Protein AF-G5J6F7-F1 (afdb_monomer_lite)

Foldseek 3Di:
DDDDDDDDPDDDPDPPPPPPDPPPPPPPDWQDDPPDDDDWDDDPPDDPPPDRDDDGGDDPVRDDDDDDDDDDDDDDDDDPPPD

Organism: NCBI:txid423471

Radius of gyration: 29.06 Å; chains: 1; bou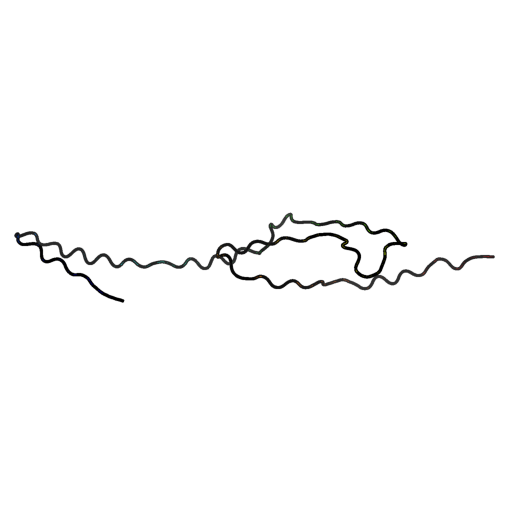nding box: 65×33×80 Å

Sequence (83 aa):
MSLQLKESTEDSSDYLIGWSTEVTKSIEEPPFDNSYKAYFQVSEDDSLNHLVGTIEGYHPNNKPLTYYLIGDFLEYSAPEDVR

pLDDT: mean 71.63, std 18.56, range [36.94, 96.56]

Secondary structure (DSSP, 8-state):
----PPP--S--------------------SS-TT--------TTPPTT----------TT----------------PPP---

Structure (mmCIF, N/CA/C/O backbone):
data_AF-G5J6F7-F1
#
_entry.id   AF-G5J6F7-F1
#
loop_
_atom_site.group_PDB
_atom_site.id
_atom_site.type_symbol
_atom_site.label_atom_id
_atom_site.label_alt_id
_atom_site.label_comp_id
_atom_site.label_asym_id
_atom_site.label_entity_id
_atom_site.label_seq_id
_atom_site.pdbx_PDB_ins_code
_atom_site.Cartn_x
_atom_site.Cartn_y
_atom_site.Cartn_z
_atom_site.occupancy
_atom_site.B_iso_or_equiv
_atom_site.auth_seq_id
_atom_site.auth_comp_id
_atom_site.auth_asym_id
_atom_site.auth_atom_id
_atom_site.pdbx_PDB_model_num
ATOM 1 N N . MET A 1 1 ? -35.259 -6.955 19.481 1.00 40.19 1 MET A N 1
ATOM 2 C CA . MET A 1 1 ? -34.870 -6.570 20.854 1.00 40.19 1 MET A CA 1
ATOM 3 C C . MET A 1 1 ? -35.872 -7.212 21.788 1.00 40.19 1 MET A C 1
ATOM 5 O O . MET A 1 1 ? -37.058 -6.966 21.620 1.00 40.19 1 MET A O 1
ATOM 9 N N . SER A 1 2 ? -35.437 -8.085 22.685 1.00 38.56 2 SER A N 1
ATOM 10 C CA . SER A 1 2 ? -36.336 -8.775 23.614 1.00 38.56 2 SER A CA 1
ATOM 11 C C . SER A 1 2 ? -35.756 -8.686 25.015 1.00 38.56 2 SER A C 1
ATOM 13 O O . SER A 1 2 ? -34.626 -9.115 25.233 1.00 38.56 2 SER A O 1
ATOM 15 N N . LEU A 1 3 ? -36.534 -8.122 25.939 1.00 36.94 3 LEU A N 1
ATOM 16 C CA . LEU A 1 3 ? -36.265 -8.217 27.368 1.00 36.94 3 LEU A CA 1
ATOM 17 C C . LEU A 1 3 ? -36.695 -9.604 27.844 1.00 36.94 3 LEU A C 1
ATOM 19 O O . LEU A 1 3 ? -37.830 -10.012 27.599 1.00 36.94 3 LEU A O 1
ATOM 23 N N . GLN A 1 4 ? -35.816 -10.302 28.558 1.00 50.22 4 GLN A N 1
ATOM 24 C CA . GLN A 1 4 ? -36.240 -11.379 29.443 1.00 50.22 4 GLN A CA 1
ATOM 25 C C . GLN A 1 4 ? -36.148 -10.888 30.881 1.00 50.22 4 GLN A C 1
ATOM 27 O O . GLN A 1 4 ? -35.074 -10.534 31.358 1.00 50.22 4 GLN A O 1
ATOM 32 N N . LEU A 1 5 ? -37.297 -10.861 31.550 1.00 48.41 5 LEU A N 1
ATOM 33 C CA . LEU A 1 5 ? -37.396 -10.664 32.987 1.00 48.41 5 LEU A CA 1
ATOM 34 C C . LEU A 1 5 ? -37.539 -12.050 33.610 1.00 48.41 5 LEU A C 1
ATOM 36 O O . LEU A 1 5 ? -38.458 -12.790 33.258 1.00 48.41 5 LEU A O 1
ATOM 40 N N . LYS A 1 6 ? -36.624 -12.412 34.507 1.00 49.19 6 LYS A N 1
ATOM 41 C CA . LYS A 1 6 ? -36.808 -13.569 35.378 1.00 49.19 6 LYS A CA 1
ATOM 42 C C . LYS A 1 6 ? -37.248 -13.049 36.737 1.00 49.19 6 LYS A C 1
ATOM 44 O O . LYS A 1 6 ? -36.524 -12.288 37.368 1.00 49.19 6 LYS A O 1
ATOM 49 N N . GLU A 1 7 ? -38.454 -13.420 37.139 1.00 42.62 7 GLU A N 1
ATOM 50 C CA . GLU A 1 7 ? -38.985 -13.119 38.463 1.00 42.62 7 GLU A CA 1
ATOM 51 C C . GLU A 1 7 ? -38.237 -13.980 39.494 1.00 42.62 7 GLU A C 1
ATOM 53 O O . GLU A 1 7 ? -38.095 -15.191 39.304 1.00 42.62 7 GLU A O 1
ATOM 58 N N . SER A 1 8 ? -37.701 -13.353 40.543 1.00 46.41 8 SER A N 1
ATOM 59 C CA . SER A 1 8 ? -37.073 -14.046 41.670 1.00 46.41 8 SER A CA 1
ATOM 60 C C . SER A 1 8 ? -38.037 -14.003 42.843 1.00 46.41 8 SER A C 1
ATOM 62 O O . SER A 1 8 ? -38.316 -12.936 43.385 1.00 46.41 8 SER A O 1
ATOM 64 N N . THR A 1 9 ? -38.561 -15.160 43.232 1.00 50.62 9 THR A N 1
ATOM 65 C CA . THR A 1 9 ? -39.310 -15.310 44.477 1.00 50.62 9 THR A CA 1
ATOM 66 C C . THR A 1 9 ? -38.318 -15.381 45.626 1.00 50.62 9 THR A C 1
ATOM 68 O O . THR A 1 9 ? -37.864 -16.469 45.948 1.00 50.62 9 THR A O 1
ATOM 71 N N . GLU A 1 10 ? -37.938 -14.236 46.183 1.00 48.97 10 GLU A N 1
ATOM 72 C CA . GLU A 1 10 ? -37.723 -14.041 47.623 1.00 48.97 10 GLU A CA 1
ATOM 73 C C . GLU A 1 10 ? -37.236 -12.617 47.894 1.00 48.97 10 GLU A C 1
ATOM 75 O O . GLU A 1 10 ? -36.495 -12.019 47.117 1.00 48.97 10 GLU A O 1
ATOM 80 N N . ASP A 1 11 ? -37.746 -12.096 49.002 1.00 53.00 11 ASP A N 1
ATOM 81 C CA . ASP A 1 11 ? -37.602 -10.770 49.592 1.00 53.00 11 ASP A CA 1
ATOM 82 C C . ASP A 1 11 ? -36.157 -10.237 49.580 1.00 53.00 11 ASP A C 1
ATOM 84 O O . ASP A 1 11 ? -35.380 -10.395 50.521 1.00 53.00 11 ASP A O 1
ATOM 88 N N . SER A 1 12 ? -35.756 -9.623 48.473 1.00 46.75 12 SER A N 1
ATOM 89 C CA . SER A 1 12 ? -34.527 -8.844 48.387 1.00 46.75 12 SER A CA 1
ATOM 90 C C . SER A 1 12 ? -34.777 -7.674 47.456 1.00 46.75 12 SER A C 1
ATOM 92 O O . SER A 1 12 ? -34.789 -7.783 46.230 1.00 46.75 12 SER A O 1
ATOM 94 N N . SER A 1 13 ? -35.046 -6.540 48.093 1.00 51.22 13 SER A N 1
ATOM 95 C CA . SER A 1 13 ? -34.961 -5.209 47.521 1.00 51.22 13 SER A CA 1
ATOM 96 C C . SER A 1 13 ? -33.599 -5.044 46.861 1.00 51.22 13 SER A C 1
ATOM 98 O O . SER A 1 13 ? -32.639 -4.785 47.567 1.00 51.22 13 SER A O 1
ATOM 100 N N . ASP A 1 14 ? -33.524 -5.275 45.554 1.00 44.81 14 ASP A N 1
ATOM 101 C CA . ASP A 1 14 ? -32.551 -4.682 44.637 1.00 44.81 14 ASP A CA 1
ATOM 102 C C . ASP A 1 14 ? -32.910 -5.115 43.210 1.00 44.81 14 ASP A C 1
ATOM 104 O O . ASP A 1 14 ? -32.376 -6.069 42.643 1.00 44.81 14 ASP A O 1
ATOM 108 N N . TYR A 1 15 ? -33.845 -4.386 42.594 1.00 46.81 15 TYR A N 1
ATOM 109 C CA . TYR A 1 15 ? -33.958 -4.379 41.139 1.00 46.81 15 TYR A CA 1
ATOM 110 C C . TYR A 1 15 ? -32.678 -3.746 40.584 1.00 46.81 15 TYR A C 1
ATOM 112 O O . TYR A 1 15 ? -32.610 -2.533 40.384 1.00 46.81 15 TYR A O 1
ATOM 120 N N . LEU A 1 16 ? -31.646 -4.555 40.343 1.00 44.25 16 LEU A N 1
ATOM 121 C CA . LEU A 1 16 ? -30.471 -4.126 39.595 1.00 44.25 16 LEU A CA 1
ATOM 122 C C . LEU A 1 16 ? -30.873 -3.964 38.126 1.00 44.25 16 LEU A C 1
ATOM 124 O O . LEU A 1 16 ? -30.661 -4.843 37.291 1.00 44.25 16 LEU A O 1
ATOM 128 N N . ILE A 1 17 ? -31.485 -2.824 37.805 1.00 49.75 17 ILE A N 1
ATOM 129 C CA . ILE A 1 17 ? -31.627 -2.359 36.428 1.00 49.75 17 ILE A CA 1
ATOM 130 C C . ILE A 1 17 ? -30.227 -1.915 35.998 1.00 49.75 17 ILE A C 1
ATOM 132 O O . ILE A 1 17 ? -29.839 -0.758 36.128 1.00 49.75 17 ILE A O 1
ATOM 136 N N . GLY A 1 18 ? -29.419 -2.871 35.547 1.00 45.34 18 GLY A N 1
ATOM 137 C CA . GLY A 1 18 ? -28.151 -2.579 34.901 1.00 45.34 18 GLY A CA 1
ATOM 138 C C . GLY A 1 18 ? -28.427 -1.995 33.521 1.00 45.34 18 GLY A C 1
ATOM 139 O O . GLY A 1 18 ? -28.702 -2.737 32.581 1.00 45.34 18 GLY A O 1
ATOM 140 N N . TRP A 1 19 ? -28.363 -0.672 33.375 1.00 45.56 19 TRP A N 1
ATOM 141 C CA .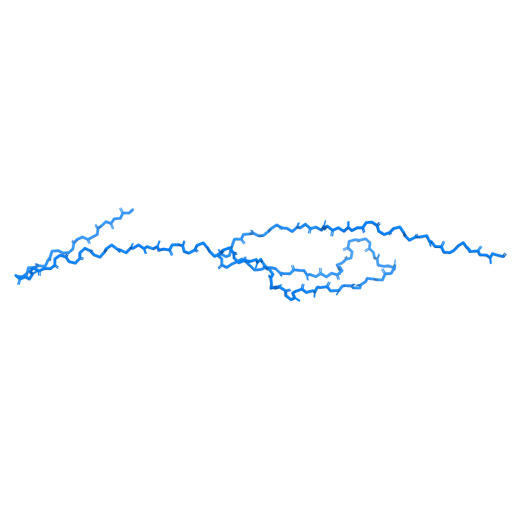 TRP A 1 19 ? -28.248 -0.063 32.051 1.00 45.56 19 TRP A CA 1
ATOM 142 C C . TRP A 1 19 ? -26.853 -0.386 31.510 1.00 45.56 19 TRP A C 1
ATOM 144 O O . TRP A 1 19 ? -25.877 0.271 31.865 1.00 45.56 19 TRP A O 1
ATOM 154 N N . SER A 1 20 ? -26.730 -1.413 30.668 1.00 51.44 20 SER A N 1
ATOM 155 C CA . SER A 1 20 ? -25.519 -1.596 29.871 1.00 51.44 20 SER A CA 1
ATOM 156 C C . SER A 1 20 ? -25.536 -0.554 28.755 1.00 51.44 20 SER A C 1
ATOM 158 O O . SER A 1 20 ? -26.215 -0.723 27.740 1.00 51.44 20 SER A O 1
ATOM 160 N N . THR A 1 21 ? -24.830 0.555 28.945 1.00 52.62 21 THR A N 1
ATOM 161 C CA . THR A 1 21 ? -24.516 1.456 27.840 1.00 52.62 21 THR A CA 1
ATOM 162 C C . THR A 1 21 ? -23.334 0.847 27.095 1.00 52.62 21 THR A C 1
ATOM 164 O O . THR A 1 21 ? -22.192 0.896 27.549 1.00 52.62 21 THR A O 1
ATOM 167 N N . GLU A 1 22 ? -23.590 0.212 25.952 1.00 55.06 22 GLU A N 1
ATOM 168 C CA . GLU A 1 22 ? -22.507 -0.079 25.016 1.00 55.06 22 GLU A CA 1
ATOM 169 C C . GLU A 1 22 ? -22.003 1.265 24.486 1.00 55.06 22 GLU A C 1
ATOM 171 O O . GLU A 1 22 ? -22.582 1.865 23.582 1.00 55.06 22 GLU A O 1
ATOM 176 N N . VAL A 1 23 ? -20.950 1.792 25.113 1.00 55.66 23 VAL A N 1
ATOM 177 C CA . VAL A 1 23 ? -20.207 2.925 24.573 1.00 55.66 23 VAL A CA 1
ATOM 178 C C . VAL A 1 23 ? -19.487 2.404 23.335 1.00 55.66 23 VAL A C 1
ATOM 180 O O . VAL A 1 23 ? -18.399 1.835 23.425 1.00 55.66 23 VAL A O 1
ATOM 183 N N . THR A 1 24 ? -20.092 2.576 22.162 1.00 54.06 24 THR A N 1
ATOM 184 C CA . THR A 1 24 ? -19.394 2.435 20.884 1.00 54.06 24 THR A CA 1
ATOM 185 C C . THR A 1 24 ? -18.352 3.543 20.818 1.00 54.06 24 THR A C 1
ATOM 187 O O . THR A 1 24 ? -18.623 4.665 20.394 1.00 54.06 24 THR A O 1
ATOM 190 N N . LYS A 1 25 ? -17.143 3.255 21.307 1.00 54.88 25 LYS A N 1
ATOM 191 C CA . LYS A 1 25 ? -15.994 4.142 21.143 1.00 54.88 25 LYS A CA 1
ATOM 192 C C . LYS A 1 25 ? -15.815 4.358 19.639 1.00 54.88 25 LYS A C 1
ATOM 194 O O . LYS A 1 25 ? -15.516 3.411 18.913 1.00 54.88 25 LYS A O 1
ATOM 199 N N . SER A 1 26 ? -16.028 5.586 19.165 1.00 55.78 26 SER A N 1
ATOM 200 C CA . SER A 1 26 ? -15.625 5.963 17.811 1.00 55.78 26 SER A CA 1
ATOM 201 C C . SER A 1 26 ? -14.100 5.960 17.793 1.00 55.78 26 SER A C 1
ATOM 203 O O . SER A 1 26 ? -13.459 6.905 18.246 1.00 55.78 26 SER A O 1
ATOM 205 N N . ILE A 1 27 ? -13.509 4.831 17.407 1.00 60.31 27 ILE A N 1
ATOM 206 C CA . ILE A 1 27 ? -12.072 4.733 17.178 1.00 60.31 27 ILE A CA 1
ATOM 207 C C . ILE A 1 27 ? -11.855 5.173 15.731 1.00 60.31 27 ILE A C 1
ATOM 209 O O . ILE A 1 27 ? -11.896 4.361 14.810 1.00 60.31 27 ILE A O 1
ATOM 213 N N . GLU A 1 28 ? -11.695 6.478 15.537 1.00 65.62 28 GLU A N 1
ATOM 214 C CA . GLU A 1 28 ? -11.187 7.067 14.294 1.00 65.62 28 GLU A CA 1
ATOM 215 C C . GLU A 1 28 ? -9.655 7.012 14.319 1.00 65.62 28 GLU A C 1
ATOM 217 O O . GLU A 1 28 ? -8.972 8.032 14.351 1.00 65.62 28 GLU A O 1
ATOM 222 N N . GLU A 1 29 ? -9.096 5.804 14.395 1.00 69.75 29 GLU A N 1
ATOM 223 C CA . GLU A 1 29 ? -7.658 5.628 14.195 1.00 69.75 29 GLU A CA 1
ATOM 224 C C . GLU A 1 29 ? -7.353 5.700 12.692 1.00 69.75 29 GLU A C 1
ATOM 226 O O . GLU A 1 29 ? -8.109 5.136 11.889 1.00 69.75 29 GLU A O 1
ATOM 231 N N . PRO A 1 30 ? -6.286 6.413 12.286 1.00 76.38 30 PRO A N 1
ATOM 232 C CA . PRO A 1 30 ? -5.897 6.481 10.887 1.00 76.38 30 PRO A CA 1
ATOM 233 C C . PRO A 1 30 ? -5.569 5.074 10.365 1.00 76.38 30 PRO A C 1
ATOM 235 O O . PRO A 1 30 ? -5.025 4.255 11.106 1.00 76.38 30 PRO A O 1
ATOM 238 N N . PRO A 1 31 ? -5.853 4.781 9.084 1.00 82.62 31 PRO A N 1
ATOM 239 C CA . PRO A 1 31 ? -5.659 3.444 8.526 1.00 82.62 31 PRO A CA 1
ATOM 240 C C . PRO A 1 31 ? -4.189 3.012 8.406 1.00 82.62 31 PRO A C 1
ATOM 242 O O . PRO A 1 31 ? -3.922 1.851 8.100 1.00 82.62 31 PRO A O 1
ATOM 245 N N . PHE A 1 32 ? -3.253 3.935 8.636 1.00 83.44 32 PHE A N 1
ATOM 246 C CA . PHE A 1 32 ? -1.813 3.711 8.641 1.00 83.44 32 PHE A CA 1
ATOM 247 C C . PHE A 1 32 ? -1.217 4.242 9.940 1.00 83.44 32 PHE A C 1
ATOM 249 O O . PHE A 1 32 ? -1.677 5.259 10.467 1.00 83.44 32 PHE A O 1
ATOM 256 N N . ASP A 1 33 ? -0.156 3.597 10.423 1.00 78.38 33 ASP A N 1
ATOM 257 C CA . ASP A 1 33 ? 0.650 4.193 11.481 1.00 78.38 33 ASP A CA 1
ATOM 258 C C . ASP A 1 33 ? 1.385 5.449 10.963 1.00 78.38 33 ASP A C 1
ATOM 260 O O . ASP A 1 33 ? 1.665 5.593 9.771 1.00 78.38 33 ASP A O 1
ATOM 264 N N . ASN A 1 34 ? 1.716 6.379 11.864 1.00 73.69 34 ASN A N 1
ATOM 265 C CA . ASN A 1 34 ? 2.371 7.646 11.504 1.00 73.69 34 ASN A CA 1
ATOM 266 C C . ASN A 1 34 ? 3.788 7.471 10.918 1.00 73.69 34 ASN A C 1
ATOM 268 O O . ASN A 1 34 ? 4.383 8.438 10.440 1.00 73.69 34 ASN A O 1
ATOM 272 N N . SER A 1 35 ? 4.356 6.268 10.993 1.00 79.88 35 SER A N 1
ATOM 273 C CA . SER A 1 35 ? 5.675 5.920 10.461 1.00 79.88 35 SER A CA 1
ATOM 274 C C . SER A 1 35 ? 5.616 5.194 9.117 1.00 79.88 35 SER A C 1
ATOM 276 O O . SER A 1 35 ? 6.675 4.929 8.540 1.00 79.88 35 SER A O 1
ATOM 278 N N . TYR A 1 36 ? 4.421 4.898 8.603 1.00 83.81 36 TYR A N 1
ATOM 279 C CA . TYR A 1 36 ? 4.253 4.103 7.403 1.00 83.81 36 TYR A CA 1
ATOM 280 C C . TYR A 1 36 ? 4.825 4.844 6.197 1.00 83.81 36 TYR A C 1
ATOM 282 O O . TYR A 1 36 ? 4.372 5.925 5.812 1.00 83.81 36 TYR A O 1
ATOM 290 N N . LYS A 1 37 ? 5.846 4.243 5.592 1.00 86.31 37 LYS A N 1
ATOM 291 C CA . LYS A 1 37 ? 6.451 4.692 4.343 1.00 86.31 37 LYS A CA 1
ATOM 292 C C . LYS A 1 37 ? 6.644 3.477 3.457 1.00 86.31 37 LYS A C 1
ATOM 294 O O . LYS A 1 37 ? 7.304 2.522 3.859 1.00 86.31 37 LYS A O 1
ATOM 299 N N . ALA A 1 38 ? 6.091 3.538 2.255 1.00 85.81 38 ALA A N 1
ATOM 300 C CA . ALA A 1 38 ? 6.305 2.534 1.229 1.00 85.81 38 ALA A CA 1
ATOM 301 C C . ALA A 1 38 ? 7.158 3.138 0.113 1.00 85.81 38 ALA A C 1
ATOM 303 O O . ALA A 1 38 ? 6.864 4.223 -0.387 1.00 85.81 38 ALA A O 1
ATOM 304 N N . TYR A 1 39 ? 8.222 2.432 -0.257 1.00 90.12 39 TYR A N 1
ATOM 305 C CA . TYR A 1 39 ? 9.068 2.767 -1.394 1.00 90.12 39 TYR A CA 1
ATOM 306 C C . TYR A 1 39 ? 9.026 1.591 -2.353 1.00 90.12 39 TYR A C 1
ATOM 308 O O . TYR A 1 39 ? 9.276 0.456 -1.949 1.00 90.12 39 TYR A O 1
ATOM 316 N N . PHE A 1 40 ? 8.715 1.872 -3.610 1.00 92.31 40 PHE A N 1
ATOM 317 C CA . PHE A 1 40 ? 8.650 0.865 -4.654 1.00 92.31 40 PHE A CA 1
ATOM 318 C C . PHE A 1 40 ? 9.644 1.195 -5.760 1.00 92.31 40 PHE A C 1
ATOM 320 O O . PHE A 1 40 ? 10.006 2.355 -5.962 1.00 92.31 40 PHE A O 1
ATOM 327 N N . GLN A 1 41 ? 10.092 0.161 -6.460 1.00 93.06 41 GLN A N 1
ATOM 328 C CA . GLN A 1 41 ? 10.975 0.264 -7.613 1.00 93.06 41 GLN A CA 1
ATOM 329 C C . GLN A 1 41 ? 10.329 -0.498 -8.765 1.00 93.06 41 GLN A C 1
ATOM 331 O O . GLN A 1 41 ? 9.691 -1.525 -8.548 1.00 93.06 41 GLN A O 1
ATOM 336 N N . VAL A 1 42 ? 10.486 0.025 -9.972 1.00 93.94 42 VAL A N 1
ATOM 337 C CA . VAL A 1 42 ? 9.976 -0.560 -11.212 1.00 93.94 42 VAL A CA 1
ATOM 338 C C . VAL A 1 42 ? 11.040 -0.354 -12.285 1.00 93.94 42 VAL A C 1
ATOM 340 O O . VAL A 1 42 ? 11.748 0.658 -12.255 1.00 93.94 42 VAL A O 1
ATOM 343 N N . SER A 1 43 ? 11.203 -1.327 -13.175 1.00 95.44 43 SER A N 1
ATOM 344 C CA . SER A 1 43 ? 12.114 -1.214 -14.312 1.00 95.44 43 SER A CA 1
ATOM 345 C C . SER A 1 43 ? 11.515 -0.311 -15.389 1.00 95.44 43 SER A C 1
ATOM 347 O O . SER A 1 43 ? 10.298 -0.256 -15.556 1.00 95.44 43 SER A O 1
ATOM 349 N N . GLU A 1 44 ? 12.361 0.358 -16.170 1.00 92.00 44 GLU A N 1
ATOM 350 C CA . GLU A 1 44 ? 11.900 1.119 -17.341 1.00 92.00 44 GLU A CA 1
ATOM 351 C C . GLU A 1 44 ? 11.293 0.219 -18.429 1.00 92.00 44 GLU A C 1
ATOM 353 O O . GLU A 1 44 ? 10.417 0.652 -19.175 1.00 92.00 44 GLU A O 1
ATOM 358 N N . ASP A 1 45 ? 11.710 -1.048 -18.465 1.00 96.56 45 ASP A N 1
ATOM 359 C CA . ASP A 1 45 ? 11.244 -2.051 -19.425 1.00 96.56 45 ASP A CA 1
ATOM 360 C C . ASP A 1 45 ? 9.982 -2.803 -18.965 1.00 96.56 45 ASP A C 1
ATOM 362 O O . ASP A 1 45 ? 9.501 -3.698 -19.669 1.00 96.56 45 ASP A O 1
ATOM 366 N N . ASP A 1 46 ? 9.450 -2.500 -17.775 1.00 95.81 46 ASP A N 1
ATOM 367 C CA . ASP A 1 46 ? 8.296 -3.226 -17.254 1.00 95.81 46 ASP A CA 1
ATOM 368 C C . ASP A 1 46 ? 7.041 -2.982 -18.099 1.00 95.81 46 ASP A C 1
ATOM 370 O O . ASP A 1 46 ? 6.713 -1.875 -18.532 1.00 95.81 46 ASP A O 1
ATOM 374 N N . SER A 1 47 ? 6.294 -4.062 -18.326 1.00 96.44 47 SER A N 1
ATOM 375 C CA . SER A 1 47 ? 5.057 -4.010 -19.096 1.00 96.44 47 SER A CA 1
ATOM 376 C C . SER A 1 47 ? 3.993 -3.153 -18.409 1.00 96.44 47 SER A C 1
ATOM 378 O O . SER A 1 47 ? 3.896 -3.114 -17.182 1.00 96.44 47 SER A O 1
ATOM 380 N N . LEU A 1 48 ? 3.088 -2.573 -19.198 1.00 94.56 48 LEU A N 1
ATOM 381 C CA . LEU A 1 48 ? 1.888 -1.931 -18.658 1.00 94.56 48 LEU A CA 1
ATOM 382 C C . LEU A 1 48 ? 1.119 -2.881 -17.725 1.00 94.56 48 LEU A C 1
ATOM 384 O O . LEU A 1 48 ? 0.978 -4.071 -18.008 1.00 94.56 48 LEU A O 1
ATOM 388 N N . ASN A 1 49 ? 0.583 -2.324 -16.637 1.00 94.12 49 ASN A N 1
ATOM 389 C CA . ASN A 1 49 ? -0.077 -3.048 -15.542 1.00 94.12 49 ASN A CA 1
ATOM 390 C C . ASN A 1 49 ? 0.842 -3.975 -14.723 1.00 94.12 49 ASN A C 1
ATOM 392 O O . ASN A 1 49 ? 0.339 -4.841 -14.006 1.00 94.12 49 ASN A O 1
ATOM 396 N N . HIS A 1 50 ? 2.167 -3.802 -14.795 1.00 95.06 50 HIS A N 1
ATOM 397 C CA . HIS A 1 50 ? 3.083 -4.453 -13.862 1.00 95.06 50 HIS A CA 1
ATOM 398 C C . HIS A 1 50 ? 2.750 -4.058 -12.414 1.00 95.06 50 HIS A C 1
ATOM 400 O O . HIS A 1 50 ? 2.512 -2.887 -12.108 1.00 95.06 50 HIS A O 1
ATOM 406 N N . LEU A 1 51 ? 2.720 -5.042 -11.513 1.00 94.81 51 LEU A N 1
ATOM 407 C CA . LEU A 1 51 ? 2.479 -4.807 -10.092 1.00 94.81 51 LEU A CA 1
ATOM 408 C C . LEU A 1 51 ? 3.744 -4.234 -9.445 1.00 94.81 51 LEU A C 1
ATOM 410 O O . LEU A 1 51 ? 4.690 -4.964 -9.184 1.00 94.81 51 LEU A O 1
ATOM 414 N N . VAL A 1 52 ? 3.727 -2.938 -9.141 1.00 94.31 52 VAL A N 1
ATOM 415 C CA . VAL A 1 52 ? 4.872 -2.223 -8.546 1.00 94.31 52 VAL A CA 1
ATOM 416 C C . VAL A 1 52 ? 4.957 -2.415 -7.021 1.00 94.31 52 VAL A C 1
ATOM 418 O O . VAL A 1 52 ? 6.023 -2.285 -6.423 1.00 94.31 52 VAL A O 1
ATOM 421 N N . GLY A 1 53 ? 3.844 -2.765 -6.374 1.00 92.62 53 GLY A N 1
ATOM 422 C CA . GLY A 1 53 ? 3.807 -3.067 -4.949 1.00 92.62 53 GLY A CA 1
ATOM 423 C C . GLY A 1 53 ? 2.401 -3.082 -4.365 1.00 92.62 53 GLY A C 1
ATOM 424 O O . GLY A 1 53 ? 1.416 -2.857 -5.068 1.00 92.62 53 GLY A O 1
ATOM 425 N N . THR A 1 54 ? 2.329 -3.330 -3.058 1.00 92.00 54 THR A N 1
ATOM 426 C CA . THR A 1 54 ? 1.076 -3.432 -2.301 1.00 92.00 54 THR A CA 1
ATOM 427 C C . THR A 1 54 ? 1.102 -2.473 -1.118 1.00 92.00 54 THR A C 1
ATOM 429 O O . THR A 1 54 ? 2.098 -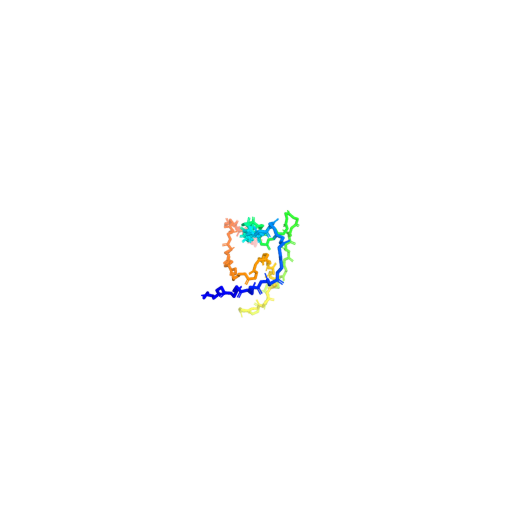2.390 -0.400 1.00 92.00 54 THR A O 1
ATOM 432 N N . ILE A 1 55 ? -0.008 -1.764 -0.906 1.00 90.75 55 ILE A N 1
ATOM 433 C CA . ILE A 1 55 ? -0.253 -0.933 0.275 1.00 90.75 55 ILE A CA 1
ATOM 434 C C . ILE A 1 55 ? -1.397 -1.575 1.055 1.00 90.75 55 ILE A C 1
ATOM 436 O O . ILE A 1 55 ? -2.461 -1.832 0.495 1.00 90.75 55 ILE A O 1
ATOM 440 N N . GLU A 1 56 ? -1.189 -1.799 2.348 1.00 87.31 56 GLU A N 1
ATOM 441 C CA . GLU A 1 56 ? -2.191 -2.368 3.248 1.00 87.31 56 GLU A CA 1
ATOM 442 C C . GLU A 1 56 ? -2.502 -1.359 4.352 1.00 87.31 56 GLU A C 1
ATOM 444 O O . GLU A 1 56 ? -1.597 -0.768 4.936 1.00 87.31 56 GLU A O 1
ATOM 449 N N . GLY A 1 57 ? -3.790 -1.135 4.608 1.00 88.06 57 GLY A N 1
ATOM 450 C CA . GLY A 1 57 ? -4.269 -0.276 5.689 1.00 88.06 57 GLY A CA 1
ATOM 451 C C . GLY A 1 57 ? -5.287 -1.031 6.533 1.00 88.06 57 GLY A C 1
ATOM 452 O O . GLY A 1 57 ? -5.969 -1.926 6.027 1.00 88.06 57 GLY A O 1
ATOM 453 N N . TYR A 1 58 ? -5.400 -0.679 7.810 1.00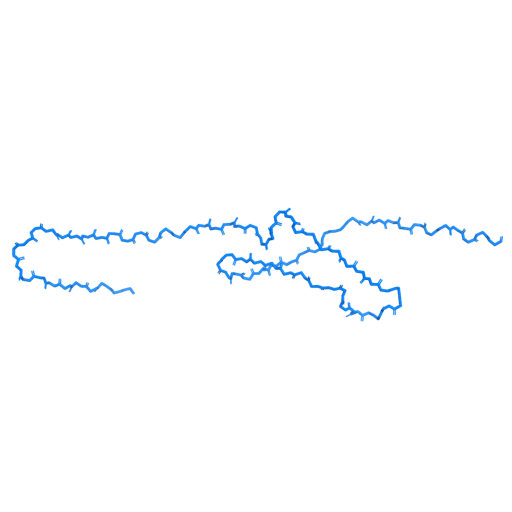 86.25 58 TYR A N 1
ATOM 454 C CA . TYR A 1 58 ? -6.291 -1.356 8.751 1.00 86.25 58 TYR A CA 1
ATOM 455 C C . TYR A 1 58 ? -7.276 -0.376 9.382 1.00 86.25 58 TYR A C 1
ATOM 457 O O . TYR A 1 58 ? -6.885 0.645 9.933 1.00 86.25 58 TYR A O 1
ATOM 465 N N . HIS A 1 59 ? -8.566 -0.707 9.340 1.00 85.19 59 HIS A N 1
ATOM 466 C CA . HIS A 1 59 ? -9.587 0.016 10.091 1.00 85.19 59 HIS A CA 1
ATOM 467 C C . HIS A 1 59 ? -9.939 -0.788 11.354 1.00 85.19 59 HIS A C 1
ATOM 469 O O . HIS A 1 59 ? -10.331 -1.946 11.215 1.00 85.19 59 HIS A O 1
ATOM 475 N N . PRO A 1 60 ? -9.931 -0.203 12.567 1.00 83.06 60 PRO A N 1
ATOM 476 C CA . PRO A 1 60 ? -10.136 -0.932 13.830 1.00 83.06 60 PRO A CA 1
ATOM 477 C C . PRO A 1 60 ? -11.455 -1.711 13.911 1.00 83.06 60 PRO A C 1
ATOM 479 O O . PRO A 1 60 ? -11.533 -2.748 14.558 1.00 83.06 60 PRO A O 1
ATOM 482 N N . ASN A 1 61 ? -12.484 -1.227 13.214 1.00 85.00 61 ASN A N 1
ATOM 483 C CA . ASN A 1 61 ? -13.795 -1.879 13.108 1.00 85.00 61 ASN A CA 1
ATOM 484 C C . ASN A 1 61 ? -13.999 -2.702 11.816 1.00 85.00 61 ASN A C 1
ATOM 486 O O . ASN A 1 61 ? -15.143 -2.913 11.420 1.00 85.00 61 ASN A O 1
ATOM 490 N N . ASN A 1 62 ? -12.929 -3.088 11.111 1.00 84.25 62 ASN A N 1
ATOM 491 C CA . ASN A 1 62 ? -12.973 -3.836 9.843 1.00 84.25 62 ASN A CA 1
ATOM 492 C C . ASN A 1 62 ? -13.886 -3.213 8.767 1.00 84.25 62 ASN A C 1
ATOM 494 O O . ASN A 1 62 ? -14.529 -3.917 7.988 1.00 84.25 62 ASN A O 1
ATOM 498 N N . LYS A 1 63 ? -13.973 -1.878 8.725 1.00 85.81 63 LYS A N 1
ATOM 499 C CA . LYS A 1 63 ? -14.709 -1.171 7.671 1.00 85.81 63 LYS A CA 1
ATOM 500 C C . LYS A 1 63 ? -13.858 -1.096 6.396 1.00 85.81 63 LYS A C 1
ATOM 502 O O . LYS A 1 63 ? -12.633 -1.037 6.504 1.00 85.81 63 LYS A O 1
ATOM 507 N N . PRO A 1 64 ? -14.481 -1.069 5.202 1.00 88.69 64 PRO A N 1
ATOM 508 C CA . PRO A 1 64 ? -13.746 -0.929 3.950 1.00 88.69 64 PRO A CA 1
ATOM 509 C C . PRO A 1 64 ? -13.009 0.413 3.881 1.00 88.69 64 PRO A C 1
ATOM 511 O O . PRO A 1 64 ? -13.519 1.439 4.336 1.00 88.69 64 PRO A O 1
ATOM 514 N N . LEU A 1 65 ? -11.825 0.395 3.270 1.00 89.19 65 LEU A N 1
ATOM 515 C CA . LEU A 1 65 ? -10.989 1.569 3.030 1.00 89.19 65 LEU A CA 1
ATOM 516 C C . LEU A 1 65 ? -11.039 1.979 1.555 1.00 89.19 65 LEU A C 1
ATOM 518 O O . LEU A 1 65 ? -11.238 1.150 0.671 1.00 89.19 65 LEU A O 1
ATOM 522 N N . THR A 1 66 ? -10.854 3.272 1.290 1.00 90.06 66 THR A N 1
ATOM 523 C CA . THR A 1 66 ? -10.713 3.830 -0.064 1.00 90.06 66 THR A CA 1
ATOM 524 C C . THR A 1 66 ? -9.348 4.501 -0.180 1.00 90.06 66 THR A C 1
ATOM 526 O O . THR A 1 66 ? -8.971 5.264 0.707 1.00 90.06 66 THR A O 1
ATOM 529 N N . TYR A 1 67 ? -8.618 4.223 -1.262 1.00 87.94 67 TYR A N 1
ATOM 530 C CA . TYR A 1 67 ? -7.243 4.683 -1.473 1.00 87.94 67 TYR A CA 1
ATOM 531 C C . TYR A 1 67 ? -7.187 5.722 -2.595 1.00 87.94 67 TYR A C 1
ATOM 533 O O . TYR A 1 67 ? -7.846 5.564 -3.622 1.00 87.94 67 TYR A O 1
ATOM 541 N N . TYR A 1 68 ? -6.369 6.757 -2.409 1.00 87.75 68 TYR A N 1
ATOM 542 C CA . TYR A 1 68 ? -6.109 7.799 -3.401 1.00 87.75 68 TYR A CA 1
ATOM 543 C C . TYR A 1 68 ? -4.604 8.015 -3.518 1.00 87.75 68 TYR A C 1
ATOM 545 O O . TYR A 1 68 ? -3.904 8.064 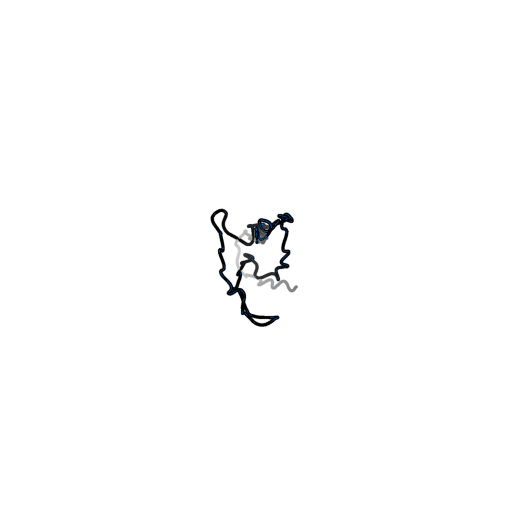-2.507 1.00 87.75 68 TYR A O 1
ATOM 553 N N . LEU A 1 69 ? -4.117 8.168 -4.747 1.00 86.56 69 LEU A N 1
ATOM 554 C CA . LEU A 1 69 ? -2.754 8.610 -5.011 1.00 86.56 69 LEU A CA 1
ATOM 555 C C . LEU A 1 69 ? -2.783 10.119 -5.239 1.00 86.56 69 LEU A C 1
ATOM 557 O O . LEU A 1 69 ? -3.490 10.603 -6.121 1.00 86.56 69 LEU A O 1
ATOM 561 N N . ILE A 1 70 ? -2.029 10.851 -4.427 1.00 85.62 70 ILE A N 1
ATOM 562 C CA . ILE A 1 70 ? -1.812 12.289 -4.576 1.00 85.62 70 ILE A CA 1
ATOM 563 C C . ILE A 1 70 ? -0.316 12.446 -4.816 1.00 85.62 70 ILE A C 1
ATOM 565 O O . ILE A 1 70 ? 0.485 11.988 -4.004 1.00 85.62 70 ILE A O 1
ATOM 569 N N . GLY A 1 71 ? 0.060 13.035 -5.944 1.00 81.38 71 GLY A N 1
ATOM 570 C CA . GLY A 1 71 ? 1.455 13.252 -6.301 1.00 81.38 71 GLY A CA 1
ATOM 571 C C . GLY A 1 71 ? 1.639 14.622 -6.929 1.00 81.38 71 GLY A C 1
ATOM 572 O O . GLY A 1 71 ? 0.734 15.125 -7.596 1.00 81.38 71 GLY A O 1
ATOM 573 N N . ASP A 1 72 ? 2.818 15.196 -6.720 1.00 80.94 72 ASP A N 1
ATOM 574 C CA . ASP A 1 72 ? 3.263 16.372 -7.456 1.00 80.94 72 ASP A CA 1
ATOM 575 C C . ASP A 1 72 ? 3.826 15.930 -8.809 1.00 80.94 72 ASP A C 1
ATOM 577 O O . ASP A 1 72 ? 4.556 14.940 -8.907 1.00 80.94 72 ASP A O 1
ATOM 581 N N . PHE A 1 73 ? 3.488 16.663 -9.868 1.00 67.50 73 PHE A N 1
ATOM 582 C CA . PHE A 1 73 ? 4.070 16.425 -11.182 1.00 67.50 73 PHE A CA 1
ATOM 583 C C . PHE A 1 73 ? 5.481 17.021 -11.200 1.00 67.50 73 PHE A C 1
ATOM 585 O O . PHE A 1 73 ? 5.650 18.237 -11.272 1.00 67.50 73 PHE A O 1
ATOM 592 N N . LEU A 1 74 ? 6.502 16.171 -11.096 1.00 63.88 74 LEU A N 1
ATOM 593 C CA . LEU A 1 74 ? 7.883 16.583 -11.326 1.00 63.88 74 LEU A CA 1
ATOM 594 C C . LEU A 1 74 ? 8.165 16.457 -12.824 1.00 63.88 74 LEU A C 1
ATOM 596 O O . LEU A 1 74 ? 8.329 15.351 -13.337 1.00 63.88 74 LEU A O 1
ATOM 600 N N . GLU A 1 75 ? 8.198 17.586 -13.534 1.00 64.75 75 GLU A N 1
ATOM 601 C CA . GLU A 1 75 ? 8.693 17.614 -14.911 1.00 64.75 75 GLU A CA 1
ATOM 602 C C . GLU A 1 75 ? 10.178 17.235 -14.913 1.00 64.75 75 GLU A C 1
ATOM 604 O O . GLU A 1 75 ? 11.039 17.978 -14.440 1.00 64.75 75 GLU A O 1
ATOM 609 N N . TYR A 1 76 ? 10.480 16.051 -15.438 1.00 65.88 76 TYR A N 1
ATOM 610 C CA . TYR A 1 76 ? 11.840 15.660 -15.771 1.00 65.88 76 TYR A CA 1
ATOM 611 C C . TYR A 1 76 ? 12.144 16.123 -17.199 1.00 65.88 76 TYR A C 1
ATOM 613 O O . TYR A 1 76 ? 11.676 15.522 -18.166 1.00 65.88 76 TYR A O 1
ATOM 621 N N . SER A 1 77 ? 12.938 17.186 -17.339 1.00 63.59 77 SER A N 1
ATOM 622 C CA . SER A 1 77 ? 13.585 17.512 -18.612 1.00 63.59 77 SER A CA 1
ATOM 623 C C . SER A 1 77 ? 14.853 16.679 -18.728 1.00 63.59 77 SER A C 1
ATOM 625 O O . SER A 1 77 ? 15.807 16.893 -17.977 1.00 63.59 77 SER A O 1
ATOM 627 N N . ALA A 1 78 ? 14.871 15.726 -19.661 1.00 64.94 78 ALA A N 1
ATOM 628 C CA . ALA A 1 78 ? 16.107 15.049 -20.027 1.00 64.94 78 ALA A CA 1
ATOM 629 C C . ALA A 1 78 ? 17.141 16.104 -20.478 1.00 64.94 78 ALA A C 1
ATOM 631 O O . ALA A 1 78 ? 16.762 17.051 -21.176 1.00 64.94 78 ALA A O 1
ATOM 632 N N . PRO A 1 79 ? 18.424 15.987 -20.090 1.00 63.75 79 PRO A N 1
ATOM 633 C CA . PRO A 1 79 ? 19.457 16.834 -20.669 1.00 63.75 79 PRO A CA 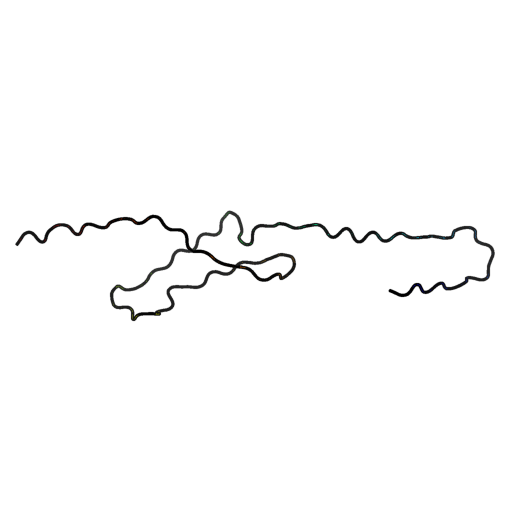1
ATOM 634 C C . PRO A 1 79 ? 19.459 16.608 -22.183 1.00 63.75 79 PRO A C 1
ATOM 636 O O . PRO A 1 79 ? 19.443 15.460 -22.628 1.00 63.75 79 PRO A O 1
ATOM 639 N N . GLU A 1 80 ? 19.419 17.693 -22.962 1.00 68.06 80 GLU A N 1
ATOM 640 C CA . GLU A 1 80 ? 19.499 17.594 -24.418 1.00 68.06 80 GLU A CA 1
ATOM 641 C C . GLU A 1 80 ? 20.728 16.763 -24.793 1.00 68.06 80 GLU A C 1
ATOM 643 O O . GLU A 1 80 ? 21.832 17.001 -24.299 1.00 68.06 80 GLU A O 1
ATOM 648 N N . ASP A 1 81 ? 20.506 15.756 -25.632 1.00 65.38 81 ASP A N 1
ATOM 649 C CA . ASP A 1 81 ? 21.540 14.896 -26.191 1.00 65.38 81 ASP A CA 1
ATOM 650 C C . ASP A 1 81 ? 22.471 15.775 -27.044 1.00 65.38 81 ASP A C 1
ATOM 652 O O . ASP A 1 81 ? 22.178 16.084 -28.204 1.00 65.38 81 ASP A O 1
ATOM 656 N N . VAL A 1 82 ? 23.552 16.276 -26.434 1.00 58.03 82 VAL A N 1
ATOM 657 C CA . VAL A 1 82 ? 24.582 17.062 -27.120 1.00 58.03 82 VAL A CA 1
ATOM 658 C C . VAL A 1 82 ? 25.349 16.103 -28.027 1.00 58.03 82 VAL A C 1
ATOM 660 O O . VAL A 1 82 ? 26.305 15.456 -27.600 1.00 58.03 82 VAL A O 1
ATOM 663 N N . ARG A 1 83 ? 24.877 15.987 -29.269 1.00 57.84 83 ARG A N 1
ATOM 664 C CA . ARG A 1 83 ? 25.573 15.305 -30.365 1.00 57.84 83 ARG A CA 1
ATOM 665 C C . ARG A 1 83 ? 26.815 16.062 -30.818 1.00 57.84 83 ARG A C 1
ATOM 667 O O . ARG A 1 83 ? 26.756 17.310 -30.889 1.00 57.84 83 ARG A O 1
#